Protein AF-A0A2N1NFB8-F1 (afdb_monomer)

Organism: NCBI:txid588596

Secondary structure (DSSP, 8-state):
-----EEEEEEEEEE-SS-EEEEEEEEE-HHHHHHHHTT----EEEETTEEEE----S----------HHHHHHHHHHHHHHHHHHHHHHHHHHHHHHHHHHHHHHHHHTT------PPP-

Sequence (121 aa):
MMKKVGYIERLEVKRNYKYKTVRARIRLTKEMEEVFLKGRSNIALTKNDRKYFFRMFDVKLDATIPRSKEEHEELDDLNNKFSERLDKIEKKKEEITTEEIVTTVEELDKVNGNKKRVVTT

pLDDT: mean 71.31, std 10.61, range [50.62, 92.38]

Structure (mmCIF, N/CA/C/O backbone):
data_AF-A0A2N1NFB8-F1
#
_entry.id   AF-A0A2N1NFB8-F1
#
loop_
_atom_site.group_PDB
_atom_site.id
_atom_site.type_symbol
_atom_site.label_atom_id
_atom_site.label_alt_id
_atom_site.label_comp_id
_atom_site.label_asym_id
_atom_site.label_entity_id
_atom_site.label_seq_id
_atom_site.pdbx_PDB_ins_code
_atom_site.Cartn_x
_atom_site.Cartn_y
_atom_site.Cartn_z
_atom_site.occupancy
_atom_site.B_iso_or_equiv
_atom_site.auth_seq_id
_atom_site.auth_comp_id
_atom_site.auth_asym_id
_atom_site.auth_atom_id
_atom_site.pdbx_PDB_model_num
ATOM 1 N N . MET A 1 1 ? -24.918 -4.597 6.165 1.00 60.22 1 MET A N 1
ATOM 2 C CA . MET A 1 1 ? -23.762 -5.472 6.469 1.00 60.22 1 MET A CA 1
ATOM 3 C C . MET A 1 1 ? -22.536 -4.882 5.778 1.00 60.22 1 MET A C 1
ATOM 5 O O . MET A 1 1 ? -22.648 -4.532 4.613 1.00 60.22 1 MET A O 1
ATOM 9 N N . MET A 1 2 ? -21.423 -4.644 6.479 1.00 62.66 2 MET A N 1
ATOM 10 C CA . MET A 1 2 ? -20.223 -4.056 5.854 1.00 62.66 2 MET A CA 1
ATOM 11 C C . MET A 1 2 ? -19.491 -5.124 5.029 1.00 62.66 2 MET A C 1
ATOM 13 O O . MET A 1 2 ? -19.224 -6.206 5.549 1.00 62.66 2 MET A O 1
ATOM 17 N N . LYS A 1 3 ? -19.176 -4.836 3.756 1.00 71.50 3 LYS A N 1
ATOM 18 C CA . LYS A 1 3 ? -18.379 -5.739 2.906 1.00 71.50 3 LYS A CA 1
ATOM 19 C C . LYS A 1 3 ? -16.957 -5.795 3.471 1.00 71.50 3 LYS A C 1
ATOM 21 O O . LYS A 1 3 ? -16.354 -4.753 3.731 1.00 71.50 3 LYS A O 1
ATOM 26 N N . LYS A 1 4 ? -16.420 -6.999 3.683 1.00 74.50 4 LYS A N 1
ATOM 27 C CA . LYS A 1 4 ? -15.016 -7.173 4.074 1.0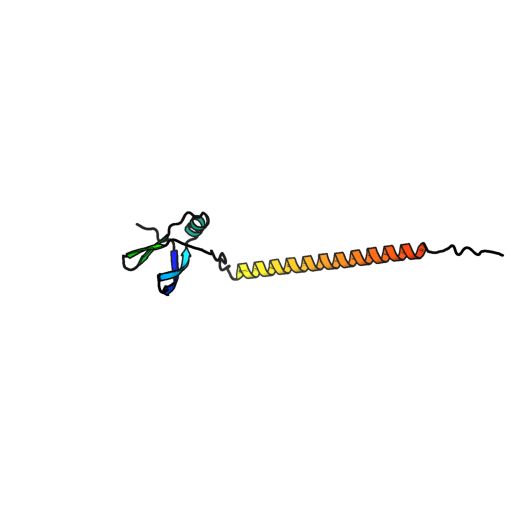0 74.50 4 LYS A CA 1
ATOM 28 C C . LYS A 1 4 ? -14.151 -6.939 2.836 1.00 74.50 4 LYS A C 1
ATOM 30 O O . LYS A 1 4 ? -14.246 -7.692 1.876 1.00 74.50 4 LYS A O 1
ATOM 35 N N . VAL A 1 5 ? -13.349 -5.879 2.864 1.00 76.88 5 VAL A N 1
ATOM 36 C CA . VAL A 1 5 ? -12.585 -5.388 1.699 1.00 76.88 5 VAL A CA 1
ATOM 37 C C . VAL A 1 5 ? -11.070 -5.564 1.825 1.00 76.88 5 VAL A C 1
ATOM 39 O O . VAL A 1 5 ? -10.315 -5.148 0.952 1.00 76.88 5 VAL A O 1
ATOM 42 N N . GLY A 1 6 ? -10.610 -6.162 2.923 1.00 79.06 6 GLY A N 1
ATOM 43 C CA . GLY A 1 6 ? -9.190 -6.344 3.188 1.00 79.06 6 GLY A CA 1
ATOM 44 C C . GLY A 1 6 ? -8.900 -6.782 4.618 1.00 79.06 6 GLY A C 1
ATOM 45 O O . GLY A 1 6 ? -9.812 -7.095 5.393 1.00 79.06 6 GLY A O 1
ATOM 46 N N . TYR A 1 7 ? -7.615 -6.792 4.961 1.00 78.94 7 TYR A N 1
ATOM 47 C CA . TYR A 1 7 ? -7.122 -7.042 6.312 1.00 78.94 7 TYR A CA 1
ATOM 48 C C . TYR A 1 7 ? -5.863 -6.214 6.609 1.00 78.94 7 TYR A C 1
ATOM 50 O O . TYR A 1 7 ? -5.206 -5.684 5.713 1.00 78.94 7 TYR A O 1
ATOM 58 N N . ILE A 1 8 ? -5.543 -6.072 7.895 1.00 77.56 8 ILE A N 1
ATOM 59 C CA . ILE A 1 8 ? -4.368 -5.329 8.362 1.00 77.56 8 ILE A CA 1
ATOM 60 C C . ILE A 1 8 ? -3.212 -6.315 8.499 1.00 77.56 8 ILE A C 1
ATOM 62 O O . ILE A 1 8 ? -3.324 -7.279 9.250 1.00 77.56 8 ILE A O 1
ATOM 66 N N . GLU A 1 9 ? -2.106 -6.061 7.809 1.00 79.88 9 GLU A N 1
ATOM 67 C CA . GLU A 1 9 ? -0.898 -6.883 7.924 1.00 79.88 9 GLU A CA 1
ATOM 68 C C . GLU A 1 9 ? -0.058 -6.483 9.126 1.00 79.88 9 GLU A C 1
ATOM 70 O O . GLU A 1 9 ? 0.452 -7.318 9.867 1.00 79.88 9 GLU A O 1
ATOM 75 N N . ARG A 1 10 ? 0.103 -5.171 9.307 1.00 80.38 10 ARG A N 1
ATOM 76 C CA . ARG A 1 10 ? 0.933 -4.602 10.361 1.00 80.38 10 ARG A CA 1
ATOM 77 C C . ARG A 1 10 ? 0.281 -3.343 10.887 1.00 80.38 10 ARG A C 1
ATOM 79 O O . ARG A 1 10 ? -0.152 -2.489 10.1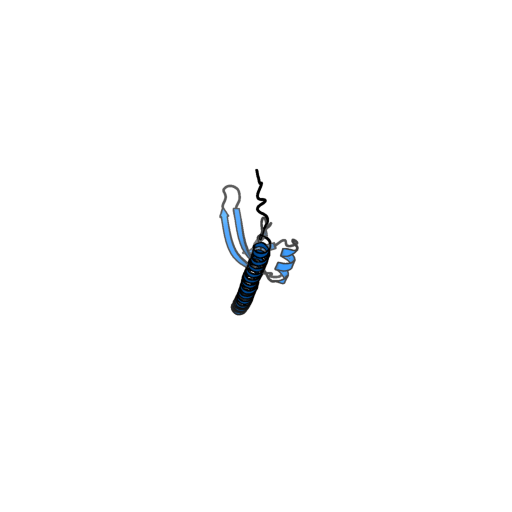17 1.00 80.38 10 ARG A O 1
ATOM 86 N N . LEU A 1 11 ? 0.239 -3.226 12.206 1.00 80.56 11 LEU A N 1
ATOM 87 C CA . LEU A 1 11 ? -0.261 -2.051 12.899 1.00 80.56 11 LEU A CA 1
ATOM 88 C C . LEU A 1 11 ? 0.803 -1.582 13.883 1.00 80.56 11 LEU A C 1
ATOM 90 O O . LEU A 1 11 ? 1.094 -2.262 14.862 1.00 80.56 11 LEU A O 1
ATOM 94 N N . GLU A 1 12 ? 1.355 -0.406 13.632 1.00 78.50 12 GLU A N 1
ATOM 95 C CA . GLU A 1 12 ? 2.272 0.270 14.533 1.00 78.50 12 GLU A CA 1
ATOM 96 C C . GLU A 1 12 ? 1.577 1.454 15.174 1.00 78.50 12 GLU A C 1
ATOM 98 O O . GLU A 1 12 ? 0.960 2.296 14.522 1.00 78.50 12 GLU A O 1
ATOM 103 N N . VAL A 1 13 ? 1.688 1.526 16.490 1.00 76.06 13 VAL A N 1
ATOM 104 C CA . VAL A 1 13 ? 1.081 2.586 17.274 1.00 76.06 13 VAL A CA 1
ATOM 105 C C . VAL A 1 13 ? 2.205 3.325 17.967 1.00 76.06 13 VAL A C 1
ATOM 107 O O . VAL A 1 13 ? 2.795 2.818 18.918 1.00 76.06 13 VAL A O 1
ATOM 110 N N . LYS A 1 14 ? 2.494 4.540 17.502 1.00 73.62 14 LYS A N 1
ATOM 111 C CA . LYS A 1 14 ? 3.465 5.420 18.144 1.00 73.62 14 LYS A CA 1
ATOM 112 C C . LYS A 1 14 ? 2.717 6.408 19.026 1.00 73.62 14 LYS A C 1
ATOM 114 O O . LYS A 1 14 ? 1.919 7.222 18.557 1.00 73.62 14 LYS A O 1
ATOM 119 N N . ARG A 1 15 ? 2.956 6.329 20.332 1.00 61.53 15 ARG A N 1
ATOM 120 C CA . ARG A 1 15 ? 2.431 7.302 21.289 1.00 61.53 15 ARG A CA 1
ATOM 121 C C . ARG A 1 15 ? 3.341 8.528 21.248 1.00 61.53 15 ARG A C 1
ATOM 123 O O . ARG A 1 15 ? 4.508 8.426 21.602 1.00 61.53 15 ARG A O 1
ATOM 130 N N . ASN A 1 16 ? 2.826 9.656 20.774 1.00 62.03 16 ASN A N 1
ATOM 131 C CA . ASN A 1 16 ? 3.449 10.955 21.004 1.00 62.03 16 ASN A CA 1
ATOM 132 C C . ASN A 1 16 ? 2.785 11.593 22.238 1.00 62.03 16 ASN A C 1
ATOM 134 O O . ASN A 1 16 ? 1.690 11.186 22.633 1.00 62.03 16 ASN A O 1
ATOM 138 N N . TYR A 1 17 ? 3.434 12.590 22.836 1.00 68.12 17 TYR A N 1
ATOM 139 C CA . TYR A 1 17 ? 2.958 13.320 24.010 1.00 68.12 17 TYR A CA 1
ATOM 140 C C . TYR A 1 17 ? 1.537 13.882 23.824 1.00 68.12 17 TYR A C 1
ATOM 142 O O . TYR A 1 17 ? 0.721 13.798 24.736 1.00 68.12 17 TYR A O 1
ATOM 150 N N . LYS A 1 18 ? 1.212 14.385 22.620 1.00 67.50 18 LYS A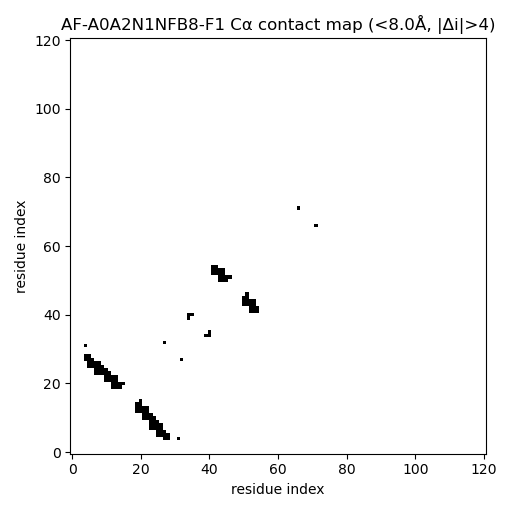 N 1
ATOM 151 C CA . LYS A 1 18 ? -0.091 15.007 22.321 1.00 67.50 18 LYS A CA 1
ATOM 152 C C . LYS A 1 18 ? -1.093 14.084 21.614 1.00 67.50 18 LYS A C 1
ATOM 154 O O . LYS A 1 18 ? -2.286 14.173 21.879 1.00 67.50 18 LYS A O 1
ATOM 159 N N . TYR A 1 19 ? -0.633 13.193 20.730 1.00 66.31 19 TYR A N 1
ATOM 160 C CA . TYR A 1 19 ? -1.514 12.345 19.917 1.00 66.31 19 TYR A CA 1
ATOM 161 C C . TYR A 1 19 ? -0.992 10.916 19.775 1.00 66.31 19 TYR A C 1
ATOM 163 O O . TYR A 1 19 ? 0.211 10.660 19.686 1.00 66.31 19 TYR A O 1
ATOM 171 N N . LYS A 1 20 ? -1.927 9.970 19.682 1.00 67.31 20 LYS A N 1
ATOM 172 C CA . LYS A 1 20 ? -1.635 8.580 19.336 1.00 67.31 20 LYS A CA 1
ATOM 173 C C . LYS A 1 20 ? -1.590 8.476 17.813 1.00 67.31 20 LYS A C 1
ATOM 175 O O . LYS A 1 20 ? -2.627 8.518 17.161 1.00 67.31 20 LYS A O 1
ATOM 180 N N . THR A 1 21 ? -0.388 8.388 17.252 1.00 72.38 21 THR A N 1
ATOM 181 C CA . THR A 1 21 ? -0.210 8.216 15.806 1.00 72.38 21 THR A CA 1
ATOM 182 C C . THR A 1 21 ? -0.273 6.730 15.491 1.00 72.38 21 THR A C 1
ATOM 184 O O . THR A 1 21 ? 0.384 5.921 16.149 1.00 72.38 21 THR A O 1
ATOM 187 N N . VAL A 1 22 ? -1.081 6.361 14.503 1.00 74.38 22 VAL A N 1
ATOM 188 C CA . VAL A 1 22 ? -1.225 4.975 14.057 1.00 74.38 22 VAL A CA 1
ATOM 189 C C . VAL A 1 22 ? -0.711 4.885 12.632 1.00 74.38 22 VAL A C 1
ATOM 191 O O . VAL A 1 22 ? -1.178 5.611 11.760 1.00 74.38 22 VAL A O 1
ATOM 194 N N . ARG A 1 23 ? 0.242 3.987 12.402 1.00 77.19 23 ARG A N 1
ATOM 195 C CA . ARG A 1 23 ? 0.732 3.627 11.077 1.00 77.19 23 ARG A CA 1
ATOM 196 C C . ARG A 1 23 ? 0.295 2.196 10.796 1.00 77.19 23 ARG A C 1
ATOM 198 O O . ARG A 1 23 ? 0.575 1.298 11.583 1.00 77.19 23 ARG A O 1
ATOM 205 N N . ALA A 1 24 ? -0.421 1.983 9.701 1.00 75.75 24 ALA A N 1
ATOM 206 C CA . ALA A 1 24 ? -0.935 0.670 9.332 1.00 75.75 24 ALA A CA 1
ATOM 207 C C . ALA A 1 24 ? -0.464 0.295 7.927 1.00 75.75 24 ALA A C 1
ATOM 209 O O . ALA A 1 24 ? -0.473 1.135 7.031 1.00 75.75 24 ALA A O 1
ATOM 210 N N . ARG A 1 25 ? -0.088 -0.971 7.740 1.00 78.62 25 ARG A N 1
ATOM 211 C CA . ARG A 1 25 ? 0.037 -1.606 6.427 1.00 78.62 25 ARG A CA 1
ATOM 212 C C . ARG A 1 25 ? -1.200 -2.472 6.222 1.00 78.62 25 ARG A C 1
ATOM 214 O O . ARG A 1 25 ? -1.467 -3.367 7.027 1.00 78.62 25 ARG A O 1
ATOM 221 N N . ILE A 1 26 ? -1.978 -2.154 5.194 1.00 79.00 26 ILE A N 1
ATOM 222 C CA . ILE A 1 26 ? -3.280 -2.764 4.912 1.00 79.00 26 ILE A CA 1
ATOM 223 C C . ILE A 1 26 ? -3.194 -3.415 3.535 1.00 79.00 26 ILE A C 1
ATOM 225 O O . ILE A 1 26 ? -2.722 -2.774 2.600 1.00 79.00 26 ILE A O 1
ATOM 229 N N . ARG A 1 27 ? -3.674 -4.655 3.414 1.00 80.44 27 ARG A N 1
ATOM 230 C CA . ARG A 1 27 ? -3.921 -5.291 2.117 1.00 80.44 27 ARG A CA 1
ATOM 231 C C . ARG A 1 27 ? -5.396 -5.189 1.781 1.00 80.44 27 ARG A C 1
ATOM 233 O O . ARG A 1 27 ? -6.245 -5.602 2.577 1.00 80.44 27 ARG A O 1
ATOM 240 N N . LEU A 1 28 ? -5.681 -4.620 0.619 1.00 79.56 28 LEU A N 1
ATOM 241 C CA . LEU A 1 28 ? -7.026 -4.443 0.090 1.00 79.56 28 LEU A CA 1
ATOM 242 C C . LEU A 1 28 ? -7.270 -5.436 -1.052 1.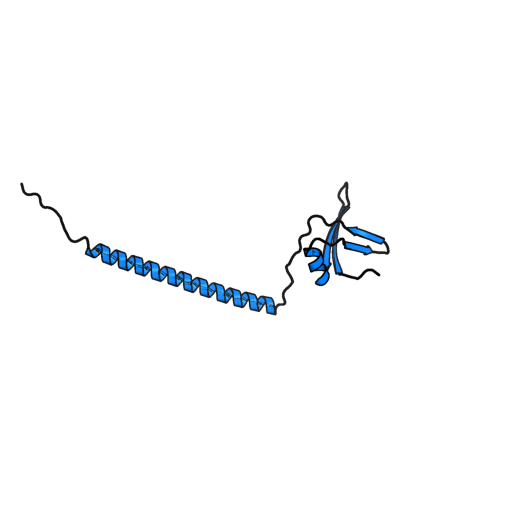00 79.56 28 LEU A C 1
ATOM 244 O O . LEU A 1 28 ? -6.345 -6.001 -1.623 1.00 79.56 28 LEU A O 1
ATOM 248 N N . THR A 1 29 ? -8.536 -5.684 -1.368 1.00 83.75 29 THR A N 1
ATOM 249 C CA . THR A 1 29 ? -8.922 -6.385 -2.602 1.00 83.75 29 THR A CA 1
ATOM 250 C C . THR A 1 29 ? -8.723 -5.475 -3.816 1.00 83.75 29 THR A C 1
ATOM 252 O O . THR A 1 29 ? -8.977 -4.277 -3.688 1.00 83.75 29 THR A O 1
ATOM 255 N N . LYS A 1 30 ? -8.411 -6.033 -4.998 1.00 81.06 30 LYS A N 1
ATOM 256 C CA . LYS A 1 30 ? -8.204 -5.272 -6.253 1.00 81.06 30 LYS A CA 1
ATOM 257 C C . LYS A 1 30 ? -9.302 -4.230 -6.531 1.00 81.06 30 LYS A C 1
ATOM 259 O O . LYS A 1 30 ? -8.998 -3.072 -6.788 1.00 81.06 30 LYS A O 1
ATOM 264 N N . GLU A 1 31 ? -10.575 -4.603 -6.350 1.00 79.31 31 GLU A N 1
ATOM 265 C CA . GLU A 1 31 ? -11.727 -3.688 -6.494 1.00 79.31 31 GLU A CA 1
ATOM 266 C C . GLU A 1 31 ? -11.593 -2.417 -5.638 1.00 79.31 31 GLU A C 1
ATOM 268 O O . GLU A 1 31 ? -11.934 -1.319 -6.071 1.00 79.31 31 GLU A O 1
ATOM 273 N N . MET A 1 32 ? -11.100 -2.557 -4.404 1.00 77.88 32 MET A N 1
ATOM 274 C CA . MET A 1 32 ? -10.939 -1.431 -3.487 1.00 77.88 32 MET A CA 1
ATOM 275 C C . MET A 1 32 ? -9.641 -0.671 -3.696 1.00 77.88 32 MET A C 1
ATOM 277 O O . MET A 1 32 ? -9.618 0.522 -3.415 1.00 77.88 32 MET A O 1
ATOM 281 N N . GLU A 1 33 ? -8.588 -1.309 -4.204 1.00 76.62 33 GLU A N 1
ATOM 282 C CA . GLU A 1 33 ? -7.370 -0.603 -4.609 1.00 76.62 33 GLU A CA 1
ATOM 283 C C . GLU A 1 33 ? -7.671 0.409 -5.720 1.00 76.62 33 GLU A C 1
ATOM 285 O O . GLU A 1 33 ? -7.223 1.551 -5.645 1.00 76.62 33 GLU A O 1
ATOM 290 N N . GLU A 1 34 ? -8.519 0.058 -6.690 1.00 78.06 34 GLU A N 1
ATOM 291 C CA . GLU A 1 34 ? -8.936 0.979 -7.756 1.00 78.06 34 GLU A CA 1
ATOM 292 C C . GLU A 1 34 ? -9.777 2.159 -7.240 1.00 78.06 34 GLU A C 1
ATOM 294 O O . GLU A 1 34 ? -9.587 3.308 -7.651 1.00 78.06 34 GLU A O 1
ATOM 299 N N . VAL A 1 35 ? -10.714 1.904 -6.320 1.00 75.56 35 VAL A N 1
ATOM 300 C CA . VAL A 1 35 ? -11.528 2.959 -5.683 1.00 75.56 35 VAL A CA 1
ATOM 301 C C . VAL A 1 35 ? -10.665 3.841 -4.776 1.00 75.56 35 VAL A C 1
ATOM 303 O O . VAL A 1 35 ? -10.902 5.049 -4.651 1.00 75.56 35 VAL A O 1
ATOM 306 N N . PHE A 1 36 ? -9.638 3.250 -4.167 1.00 73.75 36 PHE A N 1
ATOM 307 C CA . PHE A 1 36 ? -8.638 3.951 -3.383 1.00 73.75 36 PHE A CA 1
ATOM 308 C C . PHE A 1 36 ? -7.781 4.872 -4.260 1.00 73.75 36 PHE A C 1
ATOM 310 O O . PHE A 1 36 ? -7.644 6.049 -3.931 1.00 73.75 36 PHE A O 1
ATOM 317 N N . LEU A 1 37 ? -7.301 4.388 -5.410 1.00 72.56 37 LEU A N 1
ATOM 318 C CA . LEU A 1 37 ? -6.506 5.162 -6.370 1.00 72.56 37 LEU A CA 1
ATOM 319 C C . LEU A 1 37 ? -7.269 6.383 -6.909 1.00 72.56 37 LEU A C 1
ATOM 321 O O . LEU A 1 37 ? -6.698 7.453 -7.095 1.00 72.56 37 LEU A O 1
ATOM 325 N N . LYS A 1 38 ? -8.588 6.249 -7.089 1.00 72.50 38 LYS A N 1
ATOM 326 C CA . LYS A 1 38 ? -9.489 7.349 -7.481 1.00 72.50 38 LYS A CA 1
ATOM 327 C C . LYS A 1 38 ? -9.717 8.388 -6.366 1.00 72.50 38 LYS A C 1
ATOM 329 O O . LYS A 1 38 ? -10.438 9.357 -6.590 1.00 72.50 38 LYS A O 1
ATOM 334 N N . GLY A 1 39 ? -9.153 8.197 -5.168 1.00 63.91 39 GLY A N 1
ATOM 335 C CA . GLY A 1 39 ? -9.204 9.155 -4.057 1.00 63.91 39 GLY A CA 1
ATOM 336 C C . GLY A 1 39 ? -10.540 9.211 -3.310 1.00 63.91 39 GLY A C 1
ATOM 337 O O . GLY A 1 39 ? -10.811 10.174 -2.599 1.00 63.91 39 GLY A O 1
ATOM 338 N N . ARG A 1 40 ? -11.405 8.199 -3.465 1.00 59.53 40 ARG A N 1
ATOM 339 C CA . ARG A 1 40 ? -12.793 8.226 -2.956 1.00 59.53 40 ARG A CA 1
ATOM 340 C C . ARG A 1 40 ? -13.025 7.461 -1.647 1.00 59.53 40 ARG A C 1
ATOM 342 O O . ARG A 1 40 ? -14.166 7.340 -1.207 1.00 59.53 40 ARG A O 1
ATOM 349 N N . SER A 1 41 ? -11.982 6.920 -1.021 1.00 60.72 41 SER A N 1
ATOM 350 C CA . SER A 1 41 ? -12.155 5.877 -0.000 1.00 60.72 41 SER A CA 1
ATOM 351 C C . SER A 1 41 ? -12.023 6.381 1.441 1.00 60.72 41 SER A C 1
ATOM 353 O O . SER A 1 41 ? -10.918 6.605 1.926 1.00 60.72 41 SER A O 1
ATOM 355 N N . ASN A 1 42 ? -13.149 6.456 2.161 1.00 63.69 42 ASN A N 1
ATOM 356 C CA . ASN A 1 42 ? -13.178 6.523 3.628 1.00 63.69 42 ASN A CA 1
ATOM 357 C C . ASN A 1 42 ? -13.212 5.095 4.198 1.00 63.69 42 ASN A C 1
ATOM 359 O O . ASN A 1 42 ? -14.220 4.399 4.071 1.00 63.69 42 ASN A O 1
ATOM 363 N N . ILE A 1 43 ? -12.121 4.646 4.825 1.00 70.00 43 ILE A N 1
ATOM 364 C CA . ILE A 1 43 ? -12.016 3.297 5.405 1.00 70.00 43 ILE A CA 1
ATOM 365 C C . ILE A 1 43 ? -12.441 3.327 6.881 1.00 70.00 43 ILE A C 1
ATOM 367 O O . ILE A 1 43 ? -11.947 4.131 7.676 1.00 70.00 43 ILE A O 1
ATOM 371 N N . ALA A 1 44 ? -13.332 2.409 7.261 1.00 65.75 44 ALA A N 1
ATOM 372 C CA . ALA A 1 44 ? -13.708 2.158 8.649 1.00 65.75 44 ALA A CA 1
ATOM 373 C C . ALA A 1 44 ? -13.208 0.775 9.089 1.00 65.75 44 ALA A C 1
ATOM 375 O O . ALA A 1 44 ? -13.398 -0.214 8.382 1.00 65.75 44 ALA A O 1
ATOM 376 N N . LEU A 1 45 ? -12.595 0.701 10.270 1.00 68.19 45 LEU A N 1
ATOM 377 C CA . LEU A 1 45 ? -12.160 -0.550 10.888 1.00 68.19 45 LEU A CA 1
ATOM 378 C C . LEU A 1 45 ? -13.086 -0.908 12.049 1.00 68.19 45 LEU A C 1
ATOM 380 O O . LEU A 1 45 ? -13.433 -0.060 12.870 1.00 68.19 45 LEU A O 1
ATOM 384 N N . THR A 1 46 ? -13.468 -2.178 12.134 1.00 67.50 46 THR A N 1
ATOM 385 C CA . THR A 1 46 ? -14.206 -2.743 13.271 1.00 67.50 46 THR A CA 1
ATOM 386 C C . THR A 1 46 ? -13.272 -3.653 14.060 1.00 67.50 46 THR A C 1
ATOM 388 O O . THR A 1 46 ? -12.694 -4.580 13.499 1.00 67.50 46 THR A O 1
ATOM 391 N N . LYS A 1 47 ? -13.096 -3.384 15.357 1.00 72.25 47 LYS A N 1
ATOM 392 C CA . LYS A 1 47 ? -12.312 -4.230 16.270 1.00 72.25 47 LYS A CA 1
ATOM 393 C C . LYS A 1 47 ? -13.008 -4.292 17.624 1.00 72.25 47 LYS A C 1
ATOM 395 O O . LYS A 1 47 ? -13.282 -3.239 18.192 1.00 72.25 47 LYS A O 1
ATOM 400 N N . ASN A 1 48 ? -13.237 -5.499 18.147 1.00 73.12 48 ASN A N 1
ATOM 401 C CA . ASN A 1 48 ? -13.907 -5.736 19.436 1.00 73.12 48 ASN A CA 1
ATOM 402 C C . ASN A 1 48 ? -15.202 -4.905 19.558 1.00 73.12 48 ASN A C 1
ATOM 404 O O . ASN A 1 48 ? -15.348 -4.117 20.490 1.00 73.12 48 ASN A O 1
ATOM 408 N N . ASP A 1 49 ? -16.049 -4.973 18.526 1.00 77.69 49 ASP A N 1
ATOM 409 C CA . ASP A 1 49 ? -17.323 -4.244 18.386 1.00 77.69 49 ASP A CA 1
ATOM 410 C C . ASP A 1 49 ? -17.246 -2.708 18.377 1.00 77.69 49 ASP A C 1
ATOM 412 O O . ASP A 1 49 ? -18.261 -2.020 18.259 1.00 77.69 49 ASP A O 1
ATOM 416 N N . ARG A 1 50 ? -16.039 -2.135 18.405 1.00 75.19 50 ARG A N 1
ATOM 417 C CA . ARG A 1 50 ? -15.812 -0.694 18.265 1.00 75.19 50 ARG A CA 1
ATOM 418 C C . ARG A 1 50 ? -15.478 -0.337 16.821 1.00 75.19 50 ARG A C 1
ATOM 420 O O . ARG A 1 50 ? -14.656 -0.990 16.173 1.00 75.19 50 ARG A O 1
ATOM 427 N N . LYS A 1 51 ? -16.115 0.728 16.326 1.00 76.25 51 LYS A N 1
ATOM 428 C CA . LYS A 1 51 ? -15.864 1.316 15.004 1.00 76.25 51 LYS A CA 1
ATOM 429 C C . LYS A 1 51 ? -14.839 2.437 15.118 1.00 76.25 51 LYS A C 1
ATOM 431 O O . LYS A 1 51 ? -15.023 3.373 15.890 1.00 76.25 51 LYS A O 1
ATOM 436 N N . TYR A 1 52 ? -13.789 2.346 14.316 1.00 70.62 52 TYR A N 1
ATOM 437 C CA . TYR A 1 52 ? -12.747 3.355 14.198 1.00 70.62 52 TYR A CA 1
ATOM 438 C C . TYR A 1 52 ? -12.743 3.913 12.779 1.00 70.62 52 TYR A C 1
ATOM 440 O O . TYR A 1 52 ? -12.686 3.157 11.807 1.00 70.62 52 TYR A O 1
ATOM 448 N N . PHE A 1 53 ? -12.789 5.237 12.671 1.00 68.69 53 PHE A N 1
ATOM 449 C CA . PHE A 1 53 ? -12.669 5.949 11.404 1.00 68.69 53 PHE A CA 1
ATOM 450 C C . PHE A 1 53 ? -11.238 6.443 11.261 1.00 68.69 53 PHE A C 1
ATOM 452 O O . PHE A 1 53 ? -10.730 7.138 12.142 1.00 68.69 53 PHE A O 1
ATOM 459 N N . PHE A 1 54 ? -10.586 6.077 10.163 1.00 67.06 54 PHE A N 1
ATOM 460 C CA . PHE A 1 54 ? -9.251 6.567 9.858 1.00 67.06 54 PHE A CA 1
ATOM 461 C C . PHE A 1 54 ? -9.358 7.661 8.810 1.00 67.06 54 PHE A C 1
ATOM 463 O O . PHE A 1 54 ? -9.900 7.446 7.728 1.00 67.06 54 PHE A O 1
ATOM 470 N N . ARG A 1 55 ? -8.815 8.836 9.132 1.00 64.75 55 ARG A N 1
ATOM 471 C CA . ARG A 1 55 ? -8.510 9.850 8.129 1.00 64.75 55 ARG A CA 1
ATOM 472 C C . ARG A 1 55 ? -7.082 9.609 7.677 1.00 64.75 55 ARG A C 1
ATOM 474 O O . ARG A 1 55 ? -6.149 9.712 8.470 1.00 64.75 55 ARG A O 1
ATOM 481 N N . MET A 1 56 ? -6.941 9.196 6.431 1.00 66.00 56 MET A N 1
ATOM 482 C CA . MET A 1 56 ? -5.653 8.861 5.850 1.00 66.00 56 MET A CA 1
ATOM 483 C C . MET A 1 56 ? -4.912 10.152 5.488 1.00 66.00 56 MET A C 1
ATOM 485 O O . MET A 1 56 ? -5.425 10.963 4.724 1.00 66.00 56 MET A O 1
ATOM 489 N N . PHE A 1 57 ? -3.730 10.343 6.068 1.00 57.91 57 PHE A N 1
ATOM 490 C CA . PHE A 1 57 ? -2.789 11.410 5.728 1.00 57.91 57 PHE A CA 1
ATOM 491 C C . PHE A 1 57 ? -1.516 10.737 5.188 1.00 57.91 57 PHE A C 1
ATOM 493 O O . PHE A 1 57 ? -1.071 9.752 5.778 1.00 57.91 57 PHE A O 1
ATOM 500 N N . ASP A 1 58 ? -0.983 11.217 4.060 1.00 60.66 58 ASP A N 1
ATOM 501 C CA . ASP A 1 58 ? 0.238 10.715 3.400 1.00 60.66 58 ASP A CA 1
ATOM 502 C C . ASP A 1 58 ? 0.268 9.202 3.114 1.00 60.66 58 ASP A C 1
ATOM 504 O O . ASP A 1 58 ? 1.167 8.471 3.541 1.00 60.66 58 ASP A O 1
ATOM 508 N N . VAL A 1 59 ? -0.719 8.701 2.365 1.00 65.75 59 VAL A N 1
ATOM 509 C CA . VAL A 1 59 ? -0.719 7.293 1.943 1.00 65.75 59 VAL A CA 1
ATOM 510 C C . VAL A 1 59 ? 0.192 7.105 0.741 1.00 65.75 59 VAL A C 1
ATOM 512 O O . VAL A 1 59 ? -0.018 7.707 -0.308 1.00 65.75 59 VAL A O 1
ATOM 515 N N . LYS A 1 60 ? 1.168 6.211 0.887 1.00 70.06 60 LYS A N 1
ATOM 516 C CA . LYS A 1 60 ? 1.965 5.688 -0.220 1.00 70.06 60 LYS A CA 1
ATOM 517 C C . LYS A 1 60 ? 1.450 4.300 -0.560 1.00 70.06 60 LYS A C 1
ATOM 519 O O . LYS A 1 60 ? 1.401 3.432 0.311 1.00 70.06 60 LYS A O 1
ATOM 524 N N . LEU A 1 61 ? 1.015 4.128 -1.802 1.00 66.69 61 LEU A N 1
ATOM 525 C CA . LEU A 1 61 ? 0.673 2.821 -2.335 1.00 66.69 61 LEU A CA 1
ATOM 526 C C . LEU A 1 61 ? 1.983 2.219 -2.834 1.00 66.69 61 LEU A C 1
ATOM 528 O O . LEU A 1 61 ? 2.524 2.668 -3.843 1.00 66.69 61 LEU A O 1
ATOM 532 N N . ASP A 1 62 ? 2.526 1.263 -2.085 1.00 64.81 62 ASP A N 1
ATOM 533 C CA . ASP A 1 62 ? 3.654 0.471 -2.564 1.00 64.81 62 ASP A CA 1
ATOM 534 C C . ASP A 1 62 ? 3.093 -0.427 -3.676 1.00 64.81 62 ASP A C 1
ATOM 536 O O . ASP A 1 62 ? 2.620 -1.531 -3.425 1.00 64.81 62 ASP A O 1
ATOM 540 N N . ALA A 1 63 ? 3.085 0.077 -4.914 1.00 52.00 63 ALA A N 1
ATOM 541 C CA . ALA A 1 63 ? 2.623 -0.631 -6.112 1.00 52.00 63 ALA A CA 1
ATOM 542 C C . ALA A 1 63 ? 3.565 -1.780 -6.522 1.00 52.00 63 ALA A C 1
ATOM 544 O O . ALA A 1 63 ? 3.540 -2.249 -7.660 1.00 52.00 63 ALA A O 1
ATOM 545 N N . THR A 1 64 ? 4.401 -2.251 -5.598 1.00 54.50 64 THR A N 1
ATOM 546 C CA . THR A 1 64 ? 5.152 -3.488 -5.734 1.00 54.50 64 THR A CA 1
ATOM 547 C C . THR A 1 64 ? 4.174 -4.631 -5.511 1.00 54.50 64 THR A C 1
ATOM 549 O O . THR A 1 64 ? 4.148 -5.266 -4.458 1.00 54.50 64 THR A O 1
ATOM 552 N N . ILE A 1 65 ? 3.317 -4.859 -6.507 1.00 56.88 65 ILE A N 1
ATOM 553 C CA . ILE A 1 65 ? 2.648 -6.142 -6.675 1.00 56.88 65 ILE A CA 1
ATOM 554 C C . ILE A 1 65 ? 3.783 -7.172 -6.629 1.00 56.88 65 ILE A C 1
ATOM 556 O O . ILE A 1 65 ? 4.692 -7.072 -7.458 1.00 56.88 65 ILE A O 1
ATOM 560 N N . PRO A 1 66 ? 3.820 -8.090 -5.647 1.00 54.34 66 PRO A N 1
ATOM 561 C CA . PRO A 1 66 ? 4.776 -9.179 -5.698 1.00 54.34 66 PRO A CA 1
ATOM 562 C C . PRO A 1 66 ? 4.422 -9.988 -6.942 1.00 54.34 66 PRO A C 1
ATOM 564 O O . PRO A 1 66 ? 3.388 -10.656 -6.973 1.00 54.34 66 PRO A O 1
ATOM 567 N N . ARG A 1 67 ? 5.225 -9.832 -7.994 1.00 61.12 67 ARG A N 1
ATOM 568 C CA . ARG A 1 67 ? 5.078 -10.603 -9.223 1.00 61.12 67 ARG A CA 1
ATOM 569 C C . ARG A 1 67 ? 5.415 -12.055 -8.925 1.00 61.12 67 ARG A C 1
ATOM 571 O O . ARG A 1 67 ? 6.152 -12.345 -7.972 1.00 61.12 67 ARG A O 1
ATOM 578 N N . SER A 1 68 ? 4.843 -12.975 -9.689 1.00 66.88 68 SER A N 1
ATOM 579 C CA . SER A 1 68 ? 5.243 -14.378 -9.569 1.00 66.88 68 SER A CA 1
ATOM 580 C C . SER A 1 68 ? 6.736 -14.515 -9.905 1.00 66.88 68 SER A C 1
ATOM 582 O O . SER A 1 68 ? 7.336 -13.636 -10.526 1.00 66.88 68 SER A O 1
ATOM 584 N N . LYS A 1 69 ? 7.373 -15.606 -9.464 1.00 70.44 69 LYS A N 1
ATOM 585 C CA . LYS A 1 69 ? 8.780 -15.862 -9.819 1.00 70.44 69 LYS A CA 1
ATOM 586 C C . LYS A 1 69 ? 8.969 -15.921 -11.338 1.00 70.44 69 LYS A C 1
ATOM 588 O O . LYS A 1 69 ? 9.941 -15.378 -11.838 1.00 70.44 69 LYS A O 1
ATOM 593 N N . GLU A 1 70 ? 7.995 -16.503 -12.030 1.00 68.75 70 GLU A N 1
ATOM 594 C CA . GLU A 1 70 ? 7.943 -16.617 -13.490 1.00 68.75 70 GLU A CA 1
ATOM 595 C C . GLU A 1 70 ? 7.898 -15.232 -14.159 1.00 68.75 70 GLU A C 1
ATOM 597 O O . GLU A 1 70 ? 8.726 -14.932 -15.008 1.00 68.75 70 GLU A O 1
ATOM 602 N N . GLU A 1 71 ? 7.023 -14.329 -13.701 1.00 71.62 71 GLU A N 1
ATOM 603 C CA . GLU A 1 71 ? 6.932 -12.951 -14.218 1.00 71.62 71 GLU A CA 1
ATOM 604 C C . GLU A 1 71 ? 8.203 -12.118 -13.963 1.00 71.62 71 GLU A C 1
ATOM 606 O O . GLU A 1 71 ? 8.460 -11.137 -14.664 1.00 71.62 71 GLU A O 1
ATOM 611 N N . HIS A 1 72 ? 8.968 -12.450 -12.920 1.00 78.00 72 HIS A N 1
ATOM 612 C CA . HIS A 1 72 ? 10.261 -11.822 -12.654 1.00 78.00 72 HIS A CA 1
ATOM 613 C C . HIS A 1 72 ? 11.333 -12.313 -13.626 1.00 78.00 72 HIS A C 1
ATOM 615 O O . HIS A 1 72 ? 12.045 -11.492 -14.197 1.00 78.00 72 HIS A O 1
ATOM 621 N N . GLU A 1 73 ? 11.397 -13.623 -13.844 1.00 81.06 73 GLU A N 1
ATOM 622 C CA . GLU A 1 73 ? 12.362 -14.262 -14.741 1.00 81.06 73 GLU A CA 1
ATOM 623 C C . GLU A 1 73 ? 12.140 -13.828 -16.199 1.00 81.06 73 GLU A C 1
ATOM 625 O O . GLU A 1 73 ? 13.077 -13.386 -16.860 1.00 81.06 73 GLU A O 1
ATOM 630 N N . GLU A 1 74 ? 10.884 -13.789 -16.661 1.00 83.38 74 GLU A N 1
ATOM 631 C CA . GLU A 1 74 ? 10.532 -13.279 -17.994 1.00 83.38 74 GLU A CA 1
ATOM 632 C C . GLU A 1 74 ? 10.952 -11.817 -18.204 1.00 83.38 74 GLU A C 1
ATOM 634 O O . GLU A 1 74 ? 11.379 -11.430 -19.296 1.00 83.38 74 GLU A O 1
ATOM 639 N N . LEU A 1 75 ? 10.820 -10.977 -17.171 1.00 82.88 75 LEU A N 1
ATOM 640 C CA . LEU A 1 75 ? 11.185 -9.567 -17.267 1.00 82.88 75 LEU A CA 1
ATOM 641 C C . LEU A 1 75 ? 12.703 -9.377 -17.281 1.00 82.88 75 LEU A C 1
ATOM 643 O O . LEU A 1 75 ? 13.196 -8.527 -18.025 1.00 82.88 75 LEU A O 1
ATOM 647 N N . ASP A 1 76 ? 13.423 -10.152 -16.472 1.00 84.50 76 ASP A N 1
ATOM 648 C CA . ASP A 1 76 ? 14.883 -10.133 -16.423 1.00 84.50 76 ASP A CA 1
ATOM 649 C C . ASP A 1 76 ? 15.464 -10.594 -17.768 1.00 84.50 76 ASP A C 1
ATOM 651 O O . ASP A 1 76 ? 16.324 -9.911 -18.331 1.00 84.50 76 ASP A O 1
ATOM 655 N N . ASP A 1 77 ? 14.917 -11.660 -18.358 1.00 91.81 77 ASP A N 1
ATOM 656 C CA . ASP A 1 77 ? 15.281 -12.139 -19.696 1.00 91.81 77 ASP A CA 1
ATOM 657 C C . ASP A 1 77 ? 15.036 -11.084 -20.779 1.00 91.81 77 ASP A C 1
ATOM 659 O O . ASP A 1 77 ? 15.889 -10.831 -21.641 1.00 91.81 77 ASP A O 1
ATOM 663 N N . LEU A 1 78 ? 13.877 -10.422 -20.732 1.00 89.31 78 LEU A N 1
ATOM 664 C CA . LEU A 1 78 ? 13.548 -9.352 -21.667 1.00 89.31 78 LEU A CA 1
ATOM 665 C C . LEU A 1 78 ? 14.543 -8.193 -21.537 1.00 89.31 78 LEU A C 1
ATOM 667 O O . LEU A 1 78 ? 15.031 -7.676 -22.543 1.00 89.31 78 LEU A O 1
ATOM 671 N N . ASN A 1 79 ? 14.858 -7.803 -20.303 1.00 88.12 79 ASN A N 1
ATOM 672 C CA . ASN A 1 79 ? 15.745 -6.687 -20.008 1.00 88.12 79 ASN A CA 1
ATOM 673 C C . ASN A 1 79 ? 17.186 -6.976 -20.455 1.00 88.12 79 ASN A C 1
ATOM 675 O O . ASN A 1 79 ? 17.818 -6.127 -21.084 1.00 88.12 79 ASN A O 1
ATOM 679 N N . ASN A 1 80 ? 17.668 -8.203 -20.247 1.00 90.88 80 ASN A N 1
ATOM 680 C CA . ASN A 1 80 ? 18.964 -8.658 -20.751 1.00 90.88 80 ASN A CA 1
ATOM 681 C C . ASN A 1 80 ? 19.032 -8.568 -22.286 1.00 90.88 80 ASN A C 1
ATOM 683 O O . ASN A 1 80 ? 19.987 -8.022 -22.844 1.00 90.88 80 ASN A O 1
ATOM 687 N N . LYS A 1 81 ? 17.969 -8.989 -22.984 1.00 92.38 81 LYS A N 1
ATOM 688 C CA . LYS A 1 81 ? 17.871 -8.893 -24.450 1.00 92.38 81 LYS A CA 1
ATOM 689 C C . LYS A 1 81 ? 17.856 -7.449 -24.967 1.00 92.38 81 LYS A C 1
ATOM 691 O O . LYS A 1 81 ? 18.306 -7.194 -26.088 1.00 92.38 81 LYS A O 1
ATOM 696 N N . PHE A 1 82 ? 17.329 -6.500 -24.190 1.00 90.62 82 PHE A N 1
ATOM 697 C CA . PHE A 1 82 ? 17.389 -5.075 -24.525 1.00 90.62 82 PHE A CA 1
ATOM 698 C C . PHE A 1 82 ? 18.805 -4.514 -24.379 1.00 90.62 82 PHE A C 1
ATOM 700 O O . PHE A 1 82 ? 19.276 -3.858 -25.310 1.00 90.62 82 PHE A O 1
ATOM 707 N N . SER A 1 83 ? 19.493 -4.819 -23.278 1.00 87.94 83 SER A N 1
ATOM 708 C CA . SER A 1 83 ? 20.871 -4.375 -23.030 1.00 87.94 83 SER A CA 1
ATOM 709 C C . SER A 1 83 ? 21.822 -4.817 -24.145 1.00 87.94 83 SER A C 1
ATOM 711 O O . SER A 1 83 ? 22.510 -3.991 -24.735 1.00 87.94 83 SER A O 1
ATOM 713 N N . GLU A 1 84 ? 21.757 -6.084 -24.565 1.00 88.00 84 GLU A N 1
ATOM 714 C CA . GLU A 1 84 ? 22.593 -6.584 -25.666 1.00 88.00 84 GLU A CA 1
ATOM 715 C C . GLU A 1 84 ? 22.361 -5.860 -27.001 1.00 88.00 84 GLU A C 1
ATOM 717 O O . GLU A 1 84 ? 23.265 -5.757 -27.835 1.00 88.00 84 GLU A O 1
ATOM 722 N N . ARG A 1 85 ? 21.127 -5.409 -27.266 1.00 90.12 85 ARG A N 1
ATOM 723 C CA . ARG A 1 85 ? 20.817 -4.652 -28.487 1.00 90.12 85 ARG A CA 1
ATOM 724 C C . ARG A 1 85 ? 21.373 -3.238 -28.418 1.00 90.12 85 ARG A C 1
ATOM 726 O O . ARG A 1 85 ? 21.811 -2.744 -29.455 1.00 90.12 85 ARG A O 1
ATOM 733 N N . LEU A 1 86 ? 21.344 -2.608 -27.246 1.00 88.31 86 LEU A N 1
ATOM 734 C CA . LEU A 1 86 ? 21.931 -1.286 -27.045 1.00 88.31 86 LEU A CA 1
ATOM 735 C C . LEU A 1 86 ? 23.442 -1.335 -27.255 1.00 88.31 86 LEU A C 1
ATOM 737 O O . LEU A 1 86 ? 23.936 -0.591 -28.097 1.00 88.31 86 LEU A O 1
ATOM 741 N N . ASP A 1 87 ? 24.127 -2.303 -26.647 1.00 87.88 87 ASP A N 1
ATOM 742 C CA . ASP A 1 87 ? 25.574 -2.481 -26.813 1.00 87.88 87 ASP A CA 1
ATOM 743 C C . ASP A 1 87 ? 25.970 -2.688 -28.283 1.00 87.88 87 ASP A C 1
ATOM 745 O O . ASP A 1 87 ? 26.977 -2.164 -28.757 1.00 87.88 87 ASP A O 1
ATOM 749 N N . LYS A 1 88 ? 25.166 -3.442 -29.048 1.00 90.75 88 LYS A N 1
ATOM 750 C CA . LYS A 1 88 ? 25.390 -3.649 -30.491 1.00 90.75 88 LYS A CA 1
ATOM 751 C C . LYS A 1 88 ? 25.222 -2.362 -31.297 1.00 90.75 88 LYS A C 1
ATOM 753 O O . LYS A 1 88 ? 25.945 -2.155 -32.266 1.00 90.75 88 LYS A O 1
ATOM 758 N N . ILE A 1 89 ? 24.255 -1.521 -30.938 1.00 88.31 89 ILE A N 1
ATOM 759 C CA . ILE A 1 89 ? 24.026 -0.234 -31.606 1.00 88.31 89 ILE A CA 1
ATOM 760 C C . ILE A 1 89 ? 25.145 0.749 -31.261 1.00 88.31 89 ILE A C 1
ATOM 762 O O . ILE A 1 89 ? 25.589 1.485 -32.138 1.00 88.31 89 ILE A O 1
ATOM 766 N N . GLU A 1 90 ? 25.597 0.751 -30.010 1.00 87.06 90 GLU A N 1
ATOM 767 C CA . GLU A 1 90 ? 26.645 1.641 -29.518 1.00 87.06 90 GLU A CA 1
ATOM 768 C C . GLU A 1 90 ? 27.992 1.315 -30.174 1.00 87.06 90 GLU A C 1
ATOM 770 O O . GLU A 1 90 ? 28.578 2.189 -30.809 1.00 87.06 90 GLU A O 1
ATOM 775 N N . LYS A 1 91 ? 28.380 0.033 -30.209 1.00 87.38 91 LYS A N 1
ATOM 776 C CA . LYS A 1 91 ? 29.566 -0.438 -30.951 1.00 87.38 91 LYS A CA 1
ATOM 777 C C . LYS A 1 91 ? 29.503 -0.109 -32.440 1.00 87.38 91 LYS A C 1
ATOM 779 O O . LYS A 1 91 ? 30.468 0.383 -33.011 1.00 87.38 91 LYS A O 1
ATOM 784 N N . LYS A 1 92 ? 28.343 -0.316 -33.070 1.00 83.31 92 LYS A N 1
ATOM 785 C CA . LYS A 1 92 ? 28.162 0.002 -34.492 1.00 83.31 92 LYS A CA 1
ATOM 786 C C . LYS A 1 92 ? 28.268 1.507 -34.765 1.00 83.31 92 LYS A C 1
ATOM 788 O O . LYS A 1 92 ? 28.731 1.903 -35.827 1.00 83.31 92 LYS A O 1
ATOM 793 N N . LYS A 1 93 ? 27.836 2.355 -33.828 1.00 81.44 93 LYS A N 1
ATOM 794 C CA . LYS A 1 93 ? 28.020 3.810 -33.911 1.00 81.44 93 LYS A CA 1
ATOM 795 C C . LYS A 1 93 ? 29.493 4.193 -33.820 1.00 81.44 93 LYS A C 1
ATOM 797 O O . LYS A 1 93 ? 29.931 5.011 -34.619 1.00 81.44 93 LYS A O 1
ATOM 802 N N . GLU A 1 94 ? 30.225 3.607 -32.876 1.00 75.94 94 GLU A N 1
ATOM 803 C CA . GLU A 1 94 ? 31.660 3.849 -32.702 1.00 75.94 94 GLU A CA 1
ATOM 804 C C . GLU A 1 94 ? 32.442 3.465 -33.966 1.00 75.94 94 GLU A C 1
ATOM 806 O O . GLU A 1 94 ? 33.193 4.289 -34.485 1.00 75.94 94 GLU A O 1
ATOM 811 N N . GLU A 1 95 ? 32.176 2.284 -34.532 1.00 72.75 95 GLU A N 1
ATOM 812 C CA . GLU A 1 95 ? 32.788 1.810 -35.783 1.00 72.75 95 GLU A CA 1
ATOM 813 C C . GLU A 1 95 ? 32.538 2.780 -36.953 1.00 72.75 95 GLU A C 1
ATOM 815 O O . GLU A 1 95 ? 33.490 3.239 -37.587 1.00 72.75 95 GLU A O 1
ATOM 820 N N . ILE A 1 96 ? 31.284 3.195 -37.174 1.00 72.62 96 ILE A N 1
ATOM 821 C CA . ILE A 1 96 ? 30.927 4.152 -38.238 1.00 72.62 96 ILE A CA 1
ATOM 822 C C . ILE A 1 96 ? 31.641 5.496 -38.036 1.00 72.62 96 ILE A C 1
ATOM 824 O O . ILE A 1 96 ? 32.189 6.052 -38.985 1.00 72.62 96 ILE A O 1
ATOM 828 N N . THR A 1 97 ? 31.692 6.010 -36.802 1.00 68.25 97 THR A N 1
ATOM 829 C CA . THR A 1 97 ? 32.400 7.270 -36.528 1.00 68.25 97 THR A CA 1
ATOM 830 C C . THR A 1 97 ? 33.904 7.155 -36.750 1.00 68.25 97 THR A C 1
ATOM 832 O O . THR A 1 97 ? 34.512 8.096 -37.252 1.00 68.25 97 THR A O 1
ATOM 835 N N . THR A 1 98 ? 34.523 6.014 -36.432 1.00 69.25 98 THR A N 1
ATOM 836 C CA . THR A 1 98 ? 35.952 5.811 -36.701 1.00 69.25 98 THR A CA 1
ATOM 837 C C . THR A 1 98 ? 36.253 5.711 -38.194 1.00 69.25 98 THR A C 1
ATOM 839 O O . THR A 1 98 ? 37.235 6.294 -38.643 1.00 69.25 98 THR A O 1
ATOM 842 N N . GLU A 1 99 ? 35.395 5.058 -38.981 1.00 65.56 99 GLU A N 1
ATOM 843 C CA . GLU A 1 99 ? 35.549 4.951 -40.439 1.00 65.56 99 GLU A CA 1
ATOM 844 C C . GLU A 1 99 ? 35.342 6.304 -41.149 1.00 65.56 99 GLU A C 1
ATOM 846 O O . GLU A 1 99 ? 36.116 6.662 -42.041 1.00 65.56 99 GLU A O 1
ATOM 851 N N . GLU A 1 100 ? 34.363 7.108 -40.720 1.00 60.75 100 GLU A N 1
ATOM 852 C CA . GLU A 1 100 ? 34.148 8.477 -41.226 1.00 60.75 100 GLU A CA 1
ATOM 853 C C . GLU A 1 100 ? 35.312 9.424 -40.868 1.00 60.75 100 GLU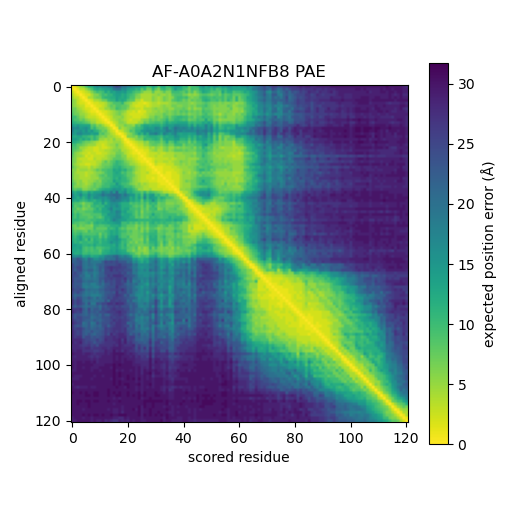 A C 1
ATOM 855 O O . GLU A 1 100 ? 35.733 10.254 -41.678 1.00 60.75 100 GLU A O 1
ATOM 860 N N . ILE A 1 101 ? 35.894 9.289 -39.672 1.00 63.34 101 ILE A N 1
ATOM 861 C CA . ILE A 1 101 ? 37.079 10.065 -39.272 1.00 63.34 101 ILE A CA 1
ATOM 862 C C . ILE A 1 101 ? 38.313 9.639 -40.084 1.00 63.34 101 ILE A C 1
ATOM 864 O O . ILE A 1 101 ? 39.072 10.491 -40.536 1.00 63.34 101 ILE A O 1
ATOM 868 N N . VAL A 1 102 ? 38.524 8.340 -40.312 1.00 62.38 102 VAL A N 1
ATOM 869 C CA . VAL A 1 102 ? 39.673 7.847 -41.095 1.00 62.38 102 VAL A CA 1
ATOM 870 C C . VAL A 1 102 ? 39.581 8.292 -42.558 1.00 62.38 102 VAL A C 1
ATOM 872 O O . VAL A 1 102 ? 40.558 8.799 -43.104 1.00 62.38 102 VAL A O 1
ATOM 875 N N . THR A 1 103 ? 38.403 8.186 -43.178 1.00 59.69 103 THR A N 1
ATOM 876 C CA . THR A 1 103 ? 38.193 8.617 -44.573 1.00 59.69 103 THR A CA 1
ATOM 877 C C . THR A 1 103 ? 38.382 10.123 -44.758 1.00 59.69 103 THR A C 1
ATOM 879 O O . THR A 1 103 ? 39.045 10.545 -45.706 1.00 59.69 103 THR A O 1
ATOM 882 N N . THR A 1 104 ? 37.894 10.948 -43.827 1.00 59.69 104 THR A N 1
ATOM 883 C CA . THR A 1 104 ? 38.095 12.409 -43.884 1.00 59.69 104 THR A CA 1
ATOM 884 C C . THR A 1 104 ? 39.556 12.834 -43.680 1.00 59.69 104 THR A C 1
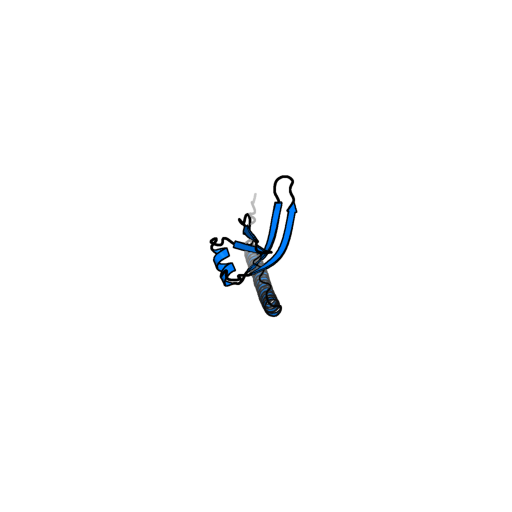ATOM 886 O O . THR A 1 104 ? 39.998 13.807 -44.296 1.00 59.69 104 THR A O 1
ATOM 889 N N . VAL A 1 105 ? 40.341 12.105 -42.878 1.00 61.56 105 VAL A N 1
ATOM 890 C CA . VAL A 1 105 ? 41.787 12.355 -42.710 1.00 61.56 105 VAL A CA 1
ATOM 891 C C . VAL A 1 105 ? 42.575 11.956 -43.966 1.00 61.56 105 VAL A C 1
ATOM 893 O O . VAL A 1 105 ? 43.410 12.734 -44.431 1.00 61.56 105 VAL A O 1
ATOM 896 N N . GLU A 1 106 ? 42.271 10.807 -44.579 1.00 60.44 106 GLU A N 1
ATOM 897 C CA . GLU A 1 106 ? 42.912 10.376 -45.834 1.00 60.44 106 GLU A CA 1
ATOM 898 C C . GLU A 1 106 ? 42.626 11.316 -47.020 1.00 60.44 106 GLU A C 1
ATOM 900 O O . GLU A 1 106 ? 43.456 11.454 -47.927 1.00 60.44 106 GLU A O 1
ATOM 905 N N . GLU A 1 107 ? 41.458 11.963 -47.044 1.00 59.19 107 GLU A N 1
ATOM 906 C CA . GLU A 1 107 ? 41.116 12.977 -48.047 1.00 59.19 107 GLU A CA 1
ATOM 907 C C . GLU A 1 107 ? 41.856 14.304 -47.819 1.00 59.19 107 GLU A C 1
ATOM 909 O O . GLU A 1 107 ? 42.307 14.918 -48.788 1.00 59.19 107 GLU A O 1
ATOM 914 N N . LEU A 1 108 ? 42.062 14.726 -46.565 1.00 58.69 108 LEU A N 1
ATOM 915 C CA . LEU A 1 108 ? 42.815 15.942 -46.223 1.00 58.69 108 LEU A CA 1
ATOM 916 C C . LEU A 1 108 ? 44.314 15.831 -46.550 1.00 58.69 108 LEU A C 1
ATOM 918 O O . LEU A 1 108 ? 44.902 16.790 -47.063 1.00 58.69 108 LEU A O 1
ATOM 922 N N . ASP A 1 109 ? 44.925 14.663 -46.337 1.00 56.44 109 ASP A N 1
ATOM 923 C CA . ASP A 1 109 ? 46.354 14.442 -46.609 1.00 56.44 109 ASP A CA 1
ATOM 924 C C . ASP A 1 109 ? 46.702 14.495 -48.110 1.00 56.44 109 ASP A C 1
ATOM 926 O O . ASP A 1 109 ? 47.826 14.840 -48.485 1.00 56.44 109 ASP A O 1
ATOM 930 N N . LYS A 1 110 ? 45.729 14.254 -49.001 1.00 60.50 110 LYS A N 1
ATOM 931 C CA . LYS A 1 110 ? 45.906 14.378 -50.463 1.00 60.50 110 LYS A CA 1
ATOM 932 C C . LYS A 1 110 ? 45.849 15.828 -50.966 1.00 60.50 110 LYS A C 1
ATOM 934 O O . LYS A 1 110 ? 46.302 16.096 -52.078 1.00 60.50 110 LYS A O 1
ATOM 939 N N . VAL A 1 111 ? 45.330 16.773 -50.174 1.00 55.22 111 VAL A N 1
ATOM 940 C CA . VAL A 1 111 ? 45.099 18.172 -50.595 1.00 55.22 111 VAL A CA 1
ATOM 941 C C . VAL A 1 111 ? 46.269 19.109 -50.235 1.00 55.22 111 VAL A C 1
ATOM 943 O O . VAL A 1 111 ? 46.408 20.176 -50.830 1.00 55.22 111 VAL A O 1
ATOM 946 N N . ASN A 1 112 ? 47.188 18.714 -49.345 1.00 56.50 112 ASN A N 1
ATOM 947 C CA . ASN A 1 112 ? 48.303 19.570 -48.889 1.00 56.50 112 ASN A CA 1
ATOM 948 C C . ASN A 1 112 ? 49.559 19.559 -49.805 1.00 56.50 112 ASN A C 1
ATOM 950 O O . ASN A 1 112 ? 50.652 19.993 -49.431 1.00 56.50 112 ASN A O 1
ATOM 954 N N . GLY A 1 113 ? 49.432 19.071 -51.039 1.00 60.38 113 GLY A N 1
ATOM 955 C CA . GLY A 1 113 ? 50.515 19.062 -52.022 1.00 60.38 113 GLY A CA 1
ATOM 956 C C . GLY A 1 113 ? 50.629 20.378 -52.800 1.00 60.38 113 GLY A C 1
ATOM 957 O O . GLY A 1 113 ? 50.064 20.484 -53.881 1.00 60.38 113 GLY A O 1
ATOM 958 N N . ASN A 1 114 ? 51.443 21.320 -52.302 1.00 58.75 114 ASN A N 1
ATOM 959 C CA . ASN A 1 114 ? 51.993 22.527 -52.967 1.00 58.75 114 ASN A CA 1
ATOM 960 C C . ASN A 1 114 ? 51.303 23.888 -52.748 1.00 58.75 114 ASN A C 1
ATOM 962 O O . ASN A 1 1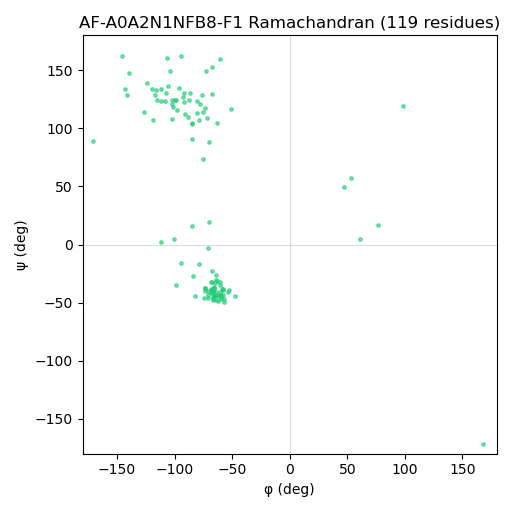14 ? 50.247 24.179 -53.302 1.00 58.75 114 ASN A O 1
ATOM 966 N N . LYS A 1 115 ? 52.073 24.835 -52.183 1.00 55.12 115 LYS A N 1
ATOM 967 C CA . LYS A 1 115 ? 52.806 25.869 -52.960 1.00 55.12 115 LYS A CA 1
ATOM 968 C C . LYS A 1 115 ? 53.767 26.653 -52.048 1.00 55.12 115 LYS A C 1
ATOM 970 O O . LYS A 1 115 ? 53.425 27.706 -51.515 1.00 55.12 115 LYS A O 1
ATOM 975 N N . LYS A 1 116 ? 55.009 26.176 -51.893 1.00 59.25 116 LYS A N 1
ATOM 976 C CA . LYS A 1 116 ? 56.104 27.028 -51.394 1.00 59.25 116 LYS A CA 1
ATOM 977 C C . LYS A 1 116 ? 56.474 28.015 -52.507 1.00 59.25 116 LYS A C 1
ATOM 979 O O . LYS A 1 116 ? 57.009 27.615 -53.536 1.00 59.25 116 LYS A O 1
ATOM 984 N N . ARG A 1 117 ? 56.146 29.295 -52.327 1.00 57.12 117 ARG A N 1
ATOM 985 C CA . ARG A 1 117 ? 56.515 30.375 -53.251 1.00 57.12 117 ARG A CA 1
ATOM 986 C C . ARG A 1 117 ? 57.977 30.754 -52.995 1.00 57.12 117 ARG A C 1
ATOM 988 O O . ARG A 1 117 ? 58.283 31.355 -51.971 1.00 57.12 117 ARG A O 1
ATOM 995 N N . V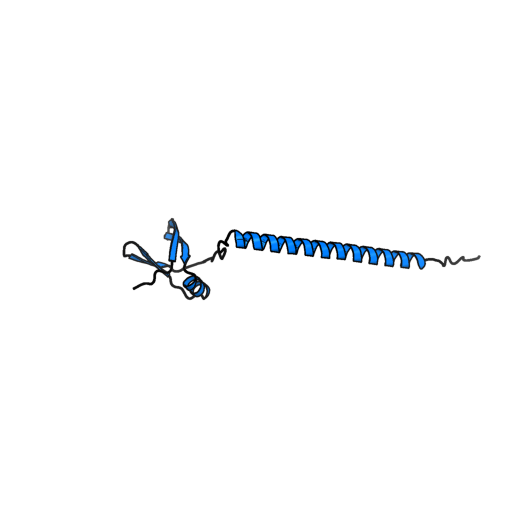AL A 1 118 ? 58.871 30.372 -53.905 1.00 60.06 118 VAL A N 1
ATOM 996 C CA . VAL A 1 118 ? 60.272 30.817 -53.900 1.00 60.06 118 VAL A CA 1
ATOM 997 C C . VAL A 1 118 ? 60.303 32.274 -54.364 1.00 60.06 118 VAL A C 1
ATOM 999 O O . VAL A 1 118 ? 59.872 32.580 -55.474 1.00 60.06 118 VAL A O 1
ATOM 1002 N N . VAL A 1 119 ? 60.763 33.173 -53.495 1.00 54.28 119 VAL A N 1
ATOM 1003 C CA . VAL A 1 119 ? 61.064 34.568 -53.839 1.00 54.28 119 VAL A CA 1
ATOM 1004 C C . VAL A 1 119 ? 62.507 34.605 -54.330 1.00 54.28 119 VAL A C 1
ATOM 1006 O O . VAL A 1 119 ? 63.399 34.125 -53.635 1.00 54.28 119 VAL A O 1
ATOM 1009 N N . THR A 1 120 ? 62.722 35.114 -55.540 1.00 50.62 120 THR A N 1
ATOM 1010 C CA . THR A 1 120 ? 64.055 35.365 -56.105 1.00 50.62 120 THR A CA 1
ATOM 1011 C C . THR A 1 120 ? 64.371 36.860 -56.058 1.00 50.62 120 THR A C 1
ATOM 1013 O O . THR A 1 120 ? 63.452 37.679 -56.049 1.00 50.62 120 THR A O 1
ATOM 1016 N N . THR A 1 121 ? 65.670 37.127 -55.921 1.00 56.44 121 THR A N 1
ATOM 1017 C CA . THR A 1 121 ? 66.359 38.314 -55.389 1.00 56.44 121 THR A CA 1
ATOM 1018 C C . THR A 1 121 ? 66.103 39.625 -56.119 1.00 56.44 121 THR A C 1
ATOM 1020 O O . THR A 1 121 ? 66.055 39.603 -57.368 1.00 56.44 121 THR A O 1
#

Foldseek 3Di:
DDDDFWAWPDWDWDDDPVDTDIDTDIDGDPVVVVVVVVVNDFDWDADPNDIDTDDDDDDDDPPPPVDDPVVVVVVVVVVVVVVVVVVVVVVVVVVVVVVVVVVVVVVVVVPPPDDDDDDDD

Solvent-accessible surface area (backbone atoms only — not comparable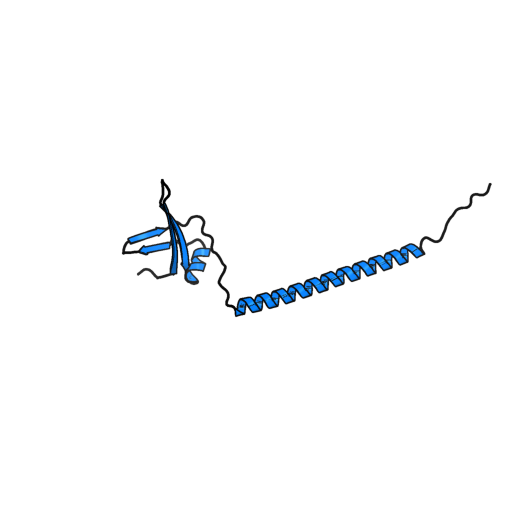 to full-atom values): 7857 Å² total; per-residue (Å²): 135,85,81,86,55,61,53,75,79,44,78,46,75,50,78,50,97,90,48,79,45,75,50,71,46,70,50,64,40,73,77,50,48,56,43,42,73,71,70,70,66,82,55,73,48,78,56,95,93,41,81,45,79,57,84,87,73,89,83,77,80,78,80,72,69,84,66,55,72,64,62,48,51,56,49,51,54,52,50,53,59,49,51,58,52,50,55,52,52,52,53,54,49,52,52,51,52,50,51,54,51,50,52,55,49,61,56,53,69,69,67,73,77,79,81,88,81,84,84,81,135

Radius of gyration: 34.06 Å; Cα contacts (8 Å, |Δi|>4): 61; chains: 1; bounding box: 90×55×80 Å

Mean predicted aligned error: 18.01 Å